Protein AF-A0A3B8JV78-F1 (afdb_monomer_lite)

Secondary structure (DSSP, 8-state):
-B-TTSSEEEEEEEETTEEEEEEEE-TT-----SS--TTTTHHHHHHHHHHHHTTTSPP--PPPGGGS---

Foldseek 3Di:
DADPQQAKEKDWDDDPVDTDIFIDHDPVSDHPDDPHYNVPPGVVVVVVVCCVVCVPPDHDDDDDPVPDDDD

Sequence (71 aa):
GTTSSERDIWFVGYVPQLSTAVWVGNDNNRPIGGGATGGVYAAPIWRNFMLKALKNEPVQYFPSPAKFNRP

Radius of gyration: 16.04 Å; chains: 1; bounding box: 36×19×46 Å

pLDDT: mean 85.43, std 12.65, range [47.44, 98.0]

Structure (mmCIF, N/CA/C/O backbone):
data_AF-A0A3B8JV78-F1
#
_entry.id   AF-A0A3B8JV78-F1
#
loop_
_atom_site.group_PDB
_atom_site.id
_atom_site.type_symbol
_atom_site.label_atom_id
_atom_site.label_alt_id
_atom_site.label_comp_id
_atom_site.label_asym_id
_atom_site.label_entity_id
_atom_site.label_seq_id
_atom_site.pdbx_PDB_ins_code
_atom_site.Cartn_x
_atom_site.Cartn_y
_atom_site.Cartn_z
_atom_site.occupancy
_atom_site.B_iso_or_equiv
_atom_site.auth_seq_id
_atom_site.auth_comp_id
_atom_site.auth_asym_id
_atom_site.auth_atom_id
_atom_site.pdbx_PDB_model_num
ATOM 1 N N . GLY A 1 1 ? 7.440 2.327 -0.908 1.00 47.44 1 GLY A N 1
ATOM 2 C CA . GLY A 1 1 ? 8.902 2.197 -0.995 1.00 47.44 1 GLY A CA 1
ATOM 3 C C . GLY A 1 1 ? 9.286 1.869 -2.420 1.00 47.44 1 GLY A C 1
ATOM 4 O O . GLY A 1 1 ? 8.534 1.178 -3.093 1.00 47.44 1 GLY A O 1
ATOM 5 N N . THR A 1 2 ? 10.428 2.356 -2.880 1.00 52.06 2 THR A N 1
ATOM 6 C CA . THR A 1 2 ? 10.994 1.996 -4.188 1.00 52.06 2 THR A CA 1
ATOM 7 C C . THR A 1 2 ? 12.408 1.482 -3.922 1.00 52.06 2 THR A C 1
ATOM 9 O O . THR A 1 2 ? 13.115 2.104 -3.127 1.00 52.06 2 THR A O 1
ATOM 12 N N . THR A 1 3 ? 12.817 0.354 -4.509 1.00 54.34 3 THR A N 1
ATOM 13 C CA . THR A 1 3 ? 14.231 -0.065 -4.475 1.00 54.34 3 THR A CA 1
ATOM 14 C C . THR A 1 3 ? 15.064 0.764 -5.457 1.00 54.34 3 THR A C 1
ATOM 16 O O . THR A 1 3 ? 14.540 1.409 -6.370 1.00 54.34 3 THR A O 1
ATOM 19 N N . SER A 1 4 ? 16.385 0.779 -5.263 1.00 55.81 4 SER A N 1
ATOM 20 C CA . SER A 1 4 ? 17.337 1.430 -6.163 1.00 55.81 4 SER A CA 1
ATOM 21 C C . SER A 1 4 ? 17.184 0.893 -7.596 1.00 55.81 4 SER A C 1
ATOM 23 O O . SER A 1 4 ? 17.344 -0.299 -7.847 1.00 55.81 4 SER A O 1
ATOM 25 N N . SER A 1 5 ? 16.944 1.797 -8.556 1.00 62.12 5 SER A N 1
ATOM 26 C CA . SER A 1 5 ? 16.761 1.546 -10.005 1.00 62.12 5 SER A CA 1
ATOM 27 C C . SER A 1 5 ? 15.349 1.187 -10.507 1.00 62.12 5 SER A C 1
ATOM 29 O O . SER A 1 5 ? 15.249 0.637 -11.601 1.00 62.12 5 SER A O 1
ATOM 31 N N . GLU A 1 6 ? 14.270 1.486 -9.769 1.00 71.31 6 GLU A N 1
ATOM 32 C CA . GLU A 1 6 ? 12.876 1.329 -10.266 1.00 71.31 6 GLU A CA 1
ATOM 33 C C . GLU A 1 6 ? 12.520 -0.114 -10.688 1.00 71.31 6 GLU A C 1
ATOM 35 O O . GLU A 1 6 ? 11.707 -0.340 -11.586 1.00 71.31 6 GLU A O 1
ATOM 40 N N . ARG A 1 7 ? 13.172 -1.113 -10.084 1.00 79.62 7 ARG A N 1
ATOM 41 C CA . ARG A 1 7 ? 12.947 -2.539 -10.386 1.00 79.62 7 ARG A CA 1
ATOM 42 C C . ARG A 1 7 ? 11.811 -3.116 -9.562 1.00 79.62 7 ARG A C 1
ATOM 44 O O . ARG A 1 7 ? 10.951 -3.800 -10.106 1.00 79.62 7 ARG A O 1
ATOM 51 N N . ASP A 1 8 ? 11.799 -2.779 -8.275 1.00 84.19 8 ASP A N 1
ATOM 52 C CA . ASP A 1 8 ? 10.778 -3.220 -7.340 1.00 84.19 8 ASP A CA 1
ATOM 53 C C . ASP A 1 8 ? 10.062 -2.022 -6.752 1.00 84.19 8 ASP A C 1
ATOM 55 O O . ASP A 1 8 ? 10.646 -1.126 -6.125 1.00 84.19 8 ASP A O 1
ATOM 59 N N . ILE A 1 9 ? 8.752 -2.042 -6.927 1.00 87.69 9 ILE A N 1
ATOM 60 C CA . ILE A 1 9 ? 7.872 -1.011 -6.432 1.00 87.69 9 ILE A CA 1
ATOM 61 C C . ILE A 1 9 ? 6.975 -1.631 -5.381 1.00 87.69 9 ILE A C 1
ATOM 63 O O . ILE A 1 9 ? 6.171 -2.512 -5.666 1.00 87.69 9 ILE A O 1
ATOM 67 N N . TRP A 1 10 ? 7.098 -1.131 -4.157 1.00 88.50 10 TRP A N 1
ATOM 68 C CA . TRP A 1 10 ? 6.354 -1.635 -3.016 1.00 88.50 10 TRP A CA 1
ATOM 69 C C . TRP A 1 10 ? 5.434 -0.563 -2.444 1.00 88.50 10 TRP A C 1
ATOM 71 O O . TRP A 1 10 ? 5.817 0.600 -2.274 1.00 88.50 10 TRP A O 1
ATOM 81 N N . PHE A 1 11 ? 4.242 -0.968 -2.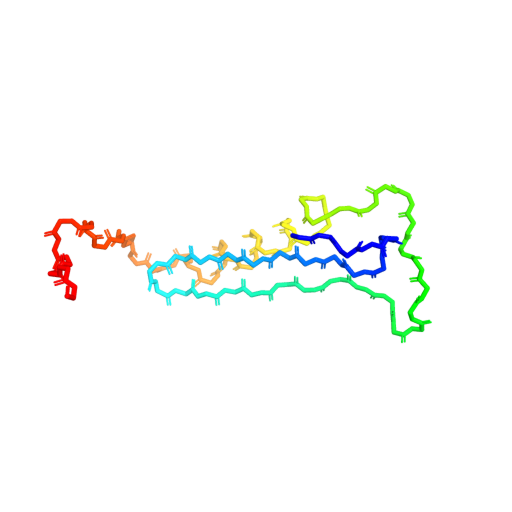033 1.00 90.56 11 PHE A N 1
ATOM 82 C CA . PHE A 1 11 ? 3.406 -0.188 -1.133 1.00 90.56 11 PHE A CA 1
ATOM 83 C C . PHE A 1 11 ? 2.922 -1.085 -0.001 1.00 90.56 11 PHE A C 1
ATOM 85 O O . PHE A 1 11 ? 2.305 -2.116 -0.246 1.00 90.56 11 PHE A O 1
ATOM 92 N N . VAL A 1 12 ? 3.216 -0.693 1.237 1.00 94.69 12 VAL A N 1
ATOM 93 C CA . VAL A 1 12 ? 2.789 -1.410 2.440 1.00 94.69 12 VAL A CA 1
ATOM 94 C C . VAL A 1 12 ? 2.035 -0.424 3.311 1.00 94.69 12 VAL A C 1
ATOM 96 O O . VAL A 1 12 ? 2.531 0.669 3.581 1.00 94.69 12 VAL A O 1
ATOM 99 N N . GLY A 1 13 ? 0.832 -0.798 3.718 1.00 94.50 13 GLY A N 1
ATOM 100 C CA . GLY A 1 13 ? -0.046 0.043 4.516 1.00 94.50 13 GLY A CA 1
AT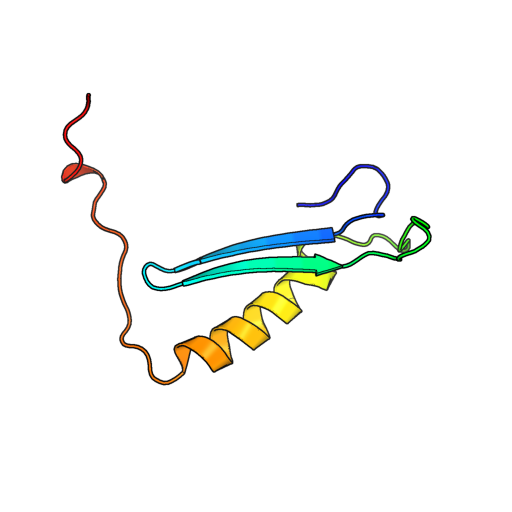OM 101 C C . GLY A 1 13 ? -1.013 -0.807 5.320 1.00 94.50 13 GLY A C 1
ATOM 102 O O . GLY A 1 13 ? -1.251 -1.971 4.992 1.00 94.50 13 GLY A O 1
ATOM 103 N N . TYR A 1 14 ? -1.566 -0.223 6.375 1.00 96.38 14 TYR A N 1
ATOM 104 C CA . TYR A 1 14 ? -2.433 -0.938 7.297 1.00 96.38 14 TYR A CA 1
ATOM 105 C C . TYR A 1 14 ? -3.484 -0.021 7.931 1.00 96.38 14 TYR A C 1
ATOM 107 O O . TYR A 1 14 ? -3.287 1.185 8.076 1.00 96.38 14 TYR A O 1
ATOM 115 N N . VAL A 1 15 ? -4.596 -0.635 8.320 1.00 95.75 15 VAL A N 1
ATOM 116 C CA . VAL A 1 15 ? -5.594 -0.137 9.279 1.00 95.75 15 VAL A CA 1
ATOM 117 C C . VAL A 1 15 ? -5.633 -1.117 10.463 1.00 95.75 15 VAL A C 1
ATOM 119 O O . VAL A 1 15 ? -5.040 -2.193 10.350 1.00 95.75 15 VAL A O 1
ATOM 122 N N . PRO A 1 16 ? -6.308 -0.818 11.590 1.00 95.56 16 PRO A N 1
ATOM 123 C CA . PRO A 1 16 ? -6.305 -1.714 12.751 1.00 95.56 16 PRO A CA 1
ATOM 124 C C . PRO A 1 16 ? -6.717 -3.159 12.441 1.00 95.56 16 PRO A C 1
ATOM 126 O O . PRO A 1 16 ? -6.204 -4.084 13.061 1.00 95.56 16 PRO A O 1
ATOM 129 N N . GLN A 1 17 ? -7.602 -3.358 11.463 1.00 94.69 17 GLN A N 1
ATOM 130 C CA . GLN A 1 17 ? -8.111 -4.685 11.111 1.00 94.69 17 GLN A CA 1
ATOM 131 C C . GLN A 1 17 ? -7.300 -5.422 10.045 1.00 94.69 17 GLN A C 1
ATOM 133 O O . GLN A 1 17 ? -7.477 -6.626 9.881 1.00 94.69 17 GLN A O 1
ATOM 138 N N . LEU A 1 18 ? -6.472 -4.720 9.265 1.00 96.38 18 LEU A N 1
ATOM 139 C CA . LEU A 1 18 ? -5.885 -5.295 8.057 1.00 96.38 18 LEU A CA 1
ATOM 140 C C . LEU A 1 18 ? -4.582 -4.599 7.669 1.00 96.38 18 LEU A C 1
ATOM 142 O O . LEU A 1 18 ? -4.546 -3.385 7.470 1.00 96.38 18 LEU A O 1
ATOM 146 N N . SER A 1 19 ? -3.532 -5.399 7.494 1.00 97.44 19 SER A N 1
ATOM 147 C CA . SER A 1 19 ? -2.271 -4.991 6.875 1.00 97.44 19 SER A CA 1
ATOM 148 C C . SER A 1 19 ? -2.177 -5.573 5.471 1.00 97.44 19 SER A C 1
ATOM 150 O O . SER A 1 19 ? -2.609 -6.699 5.224 1.00 97.44 19 SER A O 1
ATOM 152 N N . THR A 1 20 ? -1.647 -4.809 4.522 1.00 97.56 20 THR A N 1
ATOM 153 C CA . THR A 1 20 ? -1.521 -5.247 3.130 1.00 97.56 20 THR A CA 1
ATOM 154 C C . THR A 1 20 ? -0.246 -4.696 2.511 1.00 97.56 20 THR A C 1
ATOM 156 O O . THR A 1 20 ? 0.058 -3.506 2.631 1.00 97.56 20 THR A O 1
ATOM 159 N N . ALA A 1 21 ? 0.470 -5.572 1.810 1.00 95.75 21 ALA A N 1
ATOM 160 C CA . ALA A 1 21 ? 1.630 -5.250 0.996 1.00 95.75 21 ALA A CA 1
ATOM 161 C C . ALA A 1 21 ? 1.315 -5.532 -0.477 1.00 95.75 21 ALA A C 1
ATOM 163 O O . ALA A 1 21 ? 0.744 -6.569 -0.809 1.00 95.75 21 ALA A O 1
ATOM 164 N N . VAL A 1 22 ? 1.694 -4.609 -1.353 1.00 94.38 22 VAL A N 1
ATOM 165 C CA . VAL A 1 22 ? 1.600 -4.739 -2.808 1.00 94.38 22 VAL A CA 1
ATOM 166 C C . VAL A 1 22 ? 2.993 -4.572 -3.390 1.00 94.38 22 VAL A C 1
ATOM 168 O O . VAL A 1 22 ? 3.682 -3.605 -3.060 1.00 94.38 22 VAL A O 1
ATOM 171 N N . TRP A 1 23 ? 3.366 -5.492 -4.274 1.00 91.94 23 TRP A N 1
ATOM 172 C CA . TRP A 1 23 ? 4.573 -5.429 -5.088 1.00 91.94 23 TRP A CA 1
ATOM 173 C C . TRP A 1 23 ? 4.215 -5.336 -6.561 1.00 91.94 23 TRP A C 1
ATOM 175 O O . TRP A 1 23 ? 3.266 -5.973 -7.019 1.00 91.94 23 TRP A O 1
ATOM 185 N N . VAL A 1 24 ? 5.006 -4.559 -7.287 1.00 88.56 24 VAL A N 1
ATOM 186 C CA . VAL A 1 24 ? 5.022 -4.517 -8.742 1.00 88.56 24 VAL A CA 1
ATOM 187 C C . VAL A 1 24 ? 6.481 -4.589 -9.182 1.00 88.56 24 VAL A C 1
ATOM 189 O O . VAL A 1 24 ? 7.310 -3.805 -8.713 1.00 88.56 24 VAL A O 1
ATOM 192 N N . GLY A 1 25 ? 6.779 -5.521 -10.081 1.00 89.25 25 GLY A N 1
ATOM 193 C CA . GLY A 1 25 ? 8.107 -5.778 -10.625 1.00 89.25 25 GLY A CA 1
ATOM 194 C C . GLY A 1 25 ? 8.017 -6.661 -11.864 1.00 89.25 25 GLY A C 1
ATOM 195 O O . GLY A 1 25 ? 6.966 -7.230 -12.159 1.00 89.25 25 GLY A O 1
ATOM 196 N N . ASN A 1 26 ? 9.119 -6.750 -12.604 1.00 87.69 26 ASN A N 1
ATOM 197 C CA . ASN A 1 26 ? 9.247 -7.688 -13.715 1.00 87.69 26 ASN A CA 1
ATOM 198 C C . ASN A 1 26 ? 9.928 -8.971 -13.226 1.00 87.69 26 ASN A C 1
ATOM 200 O O . ASN A 1 26 ? 10.994 -8.896 -12.617 1.00 87.69 26 ASN A O 1
ATOM 204 N N . ASP A 1 27 ? 9.402 -10.142 -13.591 1.00 90.00 27 ASP A N 1
ATOM 205 C CA . ASP A 1 27 ? 9.983 -11.442 -13.203 1.00 90.00 27 ASP A CA 1
ATOM 206 C C . ASP A 1 27 ? 11.434 -11.627 -13.685 1.00 90.00 27 ASP A C 1
ATOM 208 O O . ASP A 1 27 ? 12.234 -12.328 -13.072 1.00 90.00 27 ASP A O 1
ATOM 212 N N . ASN A 1 28 ? 11.805 -10.961 -14.782 1.00 87.81 28 ASN A N 1
ATOM 213 C CA . ASN A 1 28 ? 13.157 -10.984 -15.344 1.00 87.81 28 ASN A CA 1
ATOM 214 C C . ASN A 1 28 ? 14.098 -9.925 -14.736 1.00 87.81 28 ASN A C 1
ATOM 216 O O . ASN A 1 28 ? 15.166 -9.659 -15.294 1.00 87.81 28 ASN A O 1
ATOM 220 N N . ASN A 1 29 ? 13.689 -9.291 -13.632 1.00 81.50 29 ASN A N 1
ATOM 221 C CA . ASN A 1 29 ? 14.421 -8.258 -12.902 1.00 81.50 29 ASN A CA 1
ATOM 222 C C . ASN A 1 29 ? 14.807 -7.029 -13.749 1.00 81.50 29 ASN A C 1
ATOM 224 O O . ASN A 1 29 ? 15.706 -6.266 -13.386 1.00 81.50 29 ASN A O 1
ATOM 228 N N . ARG A 1 30 ? 14.178 -6.814 -14.911 1.00 86.12 30 ARG A N 1
ATOM 229 C CA . ARG A 1 30 ? 14.405 -5.592 -15.691 1.00 86.12 30 ARG A CA 1
ATOM 230 C C . ARG A 1 30 ? 13.759 -4.396 -14.985 1.00 86.12 30 ARG A C 1
ATOM 232 O O . ARG A 1 30 ? 12.680 -4.560 -14.413 1.00 86.12 30 ARG A O 1
ATOM 239 N N . PRO A 1 31 ? 14.375 -3.199 -15.040 1.00 82.81 31 PRO A N 1
ATOM 240 C CA . PRO A 1 31 ? 13.739 -1.979 -14.549 1.00 82.81 31 PRO A CA 1
ATOM 241 C C . PRO A 1 31 ? 12.351 -1.807 -15.162 1.00 82.81 31 PRO A C 1
ATOM 243 O O . PRO A 1 31 ? 12.179 -2.044 -16.358 1.00 82.81 31 PRO A O 1
ATOM 246 N N . ILE A 1 32 ? 11.380 -1.383 -14.353 1.00 82.81 32 ILE A N 1
ATOM 247 C CA . ILE A 1 32 ? 10.065 -0.971 -14.863 1.00 82.81 32 ILE A CA 1
ATOM 248 C C . ILE A 1 32 ? 10.239 0.281 -15.737 1.00 82.81 32 ILE A C 1
ATOM 250 O O . ILE A 1 32 ? 9.600 0.400 -16.780 1.00 82.81 32 ILE A O 1
ATOM 254 N N . GLY A 1 33 ? 11.184 1.152 -15.358 1.00 73.88 33 GLY A N 1
ATOM 255 C CA . GLY A 1 33 ? 11.542 2.368 -16.082 1.00 73.88 33 GLY A CA 1
ATOM 256 C C . GLY A 1 33 ? 10.478 3.463 -15.985 1.00 73.88 33 GLY A C 1
ATOM 257 O O . GLY A 1 33 ? 9.405 3.278 -15.416 1.00 73.88 33 GLY A O 1
ATOM 258 N N . GLY A 1 34 ? 10.774 4.627 -16.568 1.00 70.94 34 GLY A N 1
ATOM 259 C CA . GLY A 1 34 ? 9.800 5.713 -16.706 1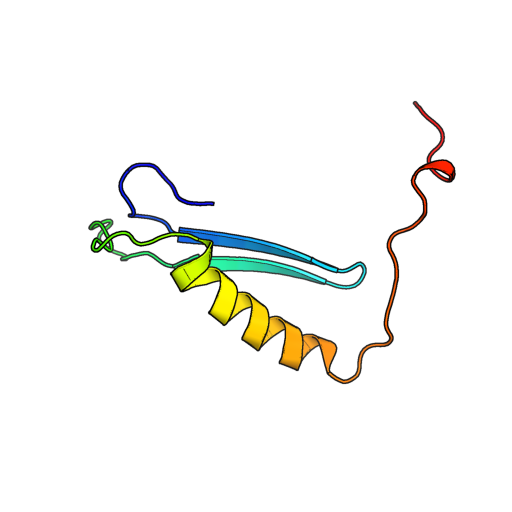.00 70.94 34 GLY A CA 1
ATOM 260 C C . GLY A 1 34 ? 9.471 6.472 -15.415 1.00 70.94 34 GLY A C 1
ATOM 261 O O . GLY A 1 34 ? 8.385 7.044 -15.332 1.00 70.94 34 GLY A O 1
ATOM 262 N N . GLY A 1 35 ? 10.360 6.500 -14.414 1.00 67.56 35 GLY A N 1
ATOM 263 C CA . GLY A 1 35 ? 10.110 7.241 -13.171 1.00 67.56 35 GLY A CA 1
ATOM 264 C C . GLY A 1 35 ? 9.191 6.485 -12.212 1.00 67.56 35 GLY A C 1
ATOM 265 O O . GLY A 1 35 ? 8.411 7.093 -11.473 1.00 67.56 35 GLY A O 1
ATOM 266 N N . ALA A 1 36 ? 9.201 5.153 -12.269 1.00 67.12 36 ALA A N 1
ATOM 267 C CA . ALA A 1 36 ? 8.218 4.339 -11.578 1.00 67.12 36 ALA A CA 1
ATOM 268 C C . ALA A 1 36 ? 8.464 4.301 -10.058 1.00 67.12 36 ALA A C 1
ATOM 270 O O . ALA A 1 36 ? 9.506 3.861 -9.572 1.00 67.12 36 ALA A O 1
ATOM 271 N N . THR A 1 37 ? 7.479 4.771 -9.282 1.00 67.75 37 THR A N 1
ATOM 272 C CA . THR A 1 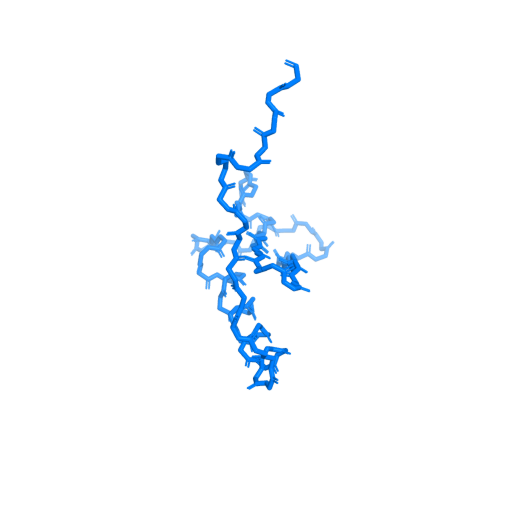37 ? 7.561 4.869 -7.815 1.00 67.75 37 THR A CA 1
ATOM 273 C C . THR A 1 37 ? 6.408 4.162 -7.106 1.00 67.75 37 THR A C 1
ATOM 275 O O . THR A 1 37 ? 5.323 3.971 -7.664 1.00 67.75 37 THR A O 1
ATOM 278 N N . GLY A 1 38 ? 6.623 3.840 -5.821 1.00 66.31 38 GLY A N 1
ATOM 279 C CA . GLY A 1 38 ? 5.620 3.231 -4.929 1.00 66.31 38 GLY A CA 1
ATOM 280 C C . GLY A 1 38 ? 4.267 3.936 -4.922 1.00 66.31 38 GLY A C 1
ATOM 281 O O . GLY A 1 38 ? 3.229 3.276 -4.929 1.00 66.31 38 GLY A O 1
ATOM 282 N N . GLY A 1 39 ? 4.279 5.271 -4.933 1.00 66.06 39 GLY A N 1
ATOM 283 C CA . GLY A 1 39 ? 3.068 6.090 -4.875 1.00 66.06 39 GLY A CA 1
ATOM 284 C C . GLY A 1 39 ? 2.248 6.089 -6.165 1.00 66.06 39 GLY A C 1
ATOM 285 O O . GLY A 1 39 ? 1.034 6.252 -6.106 1.00 66.06 39 GLY A O 1
ATOM 286 N N . VAL A 1 40 ? 2.887 5.882 -7.318 1.00 76.62 40 VAL A N 1
ATOM 287 C CA . VAL A 1 40 ? 2.221 5.965 -8.626 1.00 76.62 40 VAL A CA 1
ATOM 288 C C . VAL A 1 40 ? 1.706 4.601 -9.083 1.00 76.62 40 VAL A C 1
ATOM 290 O O . VAL A 1 40 ? 0.606 4.519 -9.617 1.00 76.62 40 VAL A O 1
ATOM 293 N N . TYR A 1 41 ? 2.457 3.524 -8.832 1.00 82.19 41 TYR A N 1
ATOM 294 C CA . TYR A 1 41 ? 2.119 2.194 -9.355 1.00 82.19 41 TYR A CA 1
ATOM 295 C C . TYR A 1 41 ? 1.459 1.285 -8.310 1.00 82.19 41 TYR A C 1
ATOM 297 O O . TYR A 1 41 ? 0.377 0.751 -8.549 1.00 82.19 41 TYR A O 1
ATOM 305 N N . ALA A 1 42 ? 2.067 1.122 -7.132 1.00 87.25 42 ALA A N 1
ATOM 306 C CA . ALA A 1 42 ? 1.578 0.171 -6.128 1.00 87.25 42 ALA A CA 1
ATOM 307 C C . ALA A 1 42 ? 0.467 0.752 -5.229 1.00 87.25 42 ALA A C 1
ATOM 309 O O . ALA A 1 42 ? -0.458 0.032 -4.845 1.00 87.25 42 ALA A O 1
ATOM 310 N N . ALA A 1 43 ? 0.501 2.054 -4.921 1.00 88.81 43 ALA A N 1
ATOM 311 C CA . ALA A 1 43 ? -0.492 2.680 -4.041 1.00 88.81 43 ALA A CA 1
ATOM 312 C C . ALA A 1 43 ? -1.935 2.663 -4.595 1.00 88.81 43 ALA A C 1
ATOM 314 O O . ALA A 1 43 ? -2.850 2.373 -3.818 1.00 88.81 43 ALA A O 1
ATOM 315 N N . PRO A 1 44 ? -2.200 2.904 -5.899 1.00 93.19 44 PRO A N 1
ATOM 316 C CA . PRO A 1 44 ? -3.560 2.803 -6.436 1.00 93.19 44 PRO A CA 1
ATOM 317 C C . PRO A 1 44 ? -4.131 1.381 -6.369 1.00 93.19 44 PRO A C 1
ATOM 319 O O . PRO A 1 44 ? -5.316 1.211 -6.073 1.00 93.19 44 PRO A O 1
ATOM 322 N N . ILE A 1 45 ? -3.292 0.360 -6.589 1.00 95.19 45 ILE A N 1
ATOM 323 C CA . ILE A 1 45 ? -3.671 -1.055 -6.444 1.00 95.19 45 ILE A CA 1
ATOM 324 C C . ILE A 1 45 ? -4.058 -1.332 -4.990 1.00 95.19 45 ILE A C 1
ATOM 326 O O . ILE A 1 45 ? -5.158 -1.823 -4.729 1.00 95.19 45 ILE A O 1
ATOM 330 N N . TRP A 1 46 ? -3.196 -0.940 -4.047 1.00 97.06 46 TRP A N 1
ATOM 331 C CA . TRP A 1 46 ? -3.458 -1.078 -2.615 1.00 97.06 46 TRP A CA 1
ATOM 332 C C . TRP A 1 46 ? -4.766 -0.383 -2.214 1.00 97.06 46 TRP A C 1
ATOM 334 O O . TRP A 1 46 ? -5.620 -0.997 -1.580 1.00 97.06 46 TRP A O 1
ATOM 344 N N . ARG A 1 47 ? -4.987 0.865 -2.656 1.00 96.31 47 ARG A N 1
ATOM 345 C CA . ARG A 1 47 ? -6.216 1.625 -2.369 1.00 96.31 47 ARG A CA 1
ATOM 346 C C . ARG A 1 47 ? -7.457 0.895 -2.872 1.00 96.31 47 ARG A C 1
ATOM 348 O O . ARG A 1 47 ? -8.428 0.764 -2.132 1.00 96.31 47 ARG A O 1
ATOM 355 N N . ASN A 1 48 ? -7.442 0.432 -4.119 1.00 97.88 48 ASN A N 1
ATOM 356 C CA . ASN A 1 48 ? -8.588 -0.254 -4.717 1.00 97.88 48 ASN A CA 1
ATOM 357 C C . ASN A 1 48 ? -8.904 -1.576 -4.011 1.00 97.88 48 ASN A C 1
ATOM 359 O O . ASN A 1 48 ? -10.078 -1.900 -3.830 1.00 97.88 48 ASN A O 1
ATOM 363 N N . PHE A 1 49 ? -7.876 -2.321 -3.601 1.00 98.00 49 PHE A N 1
ATOM 364 C CA . PHE A 1 49 ? -8.047 -3.521 -2.789 1.00 98.00 49 PHE A CA 1
ATOM 365 C C . PHE A 1 49 ? -8.671 -3.181 -1.431 1.00 98.00 49 PHE A C 1
ATOM 367 O O . PHE A 1 49 ? -9.723 -3.720 -1.097 1.00 98.00 49 PHE A O 1
ATOM 374 N N . MET A 1 50 ? -8.093 -2.229 -0.696 1.00 98.00 50 MET A N 1
ATOM 375 C CA . MET A 1 50 ? -8.547 -1.863 0.648 1.00 98.00 50 MET A CA 1
ATOM 376 C C . MET A 1 50 ? -9.975 -1.309 0.663 1.00 98.00 50 MET A C 1
ATOM 378 O O . MET A 1 50 ? -10.753 -1.668 1.540 1.00 98.00 50 MET A O 1
ATOM 382 N N . LEU A 1 51 ? -10.364 -0.506 -0.337 1.00 97.56 51 LEU A N 1
ATOM 383 C CA . LEU A 1 51 ? -11.741 -0.009 -0.471 1.00 97.56 51 LEU A CA 1
ATOM 384 C C . LEU A 1 51 ? -12.767 -1.139 -0.622 1.00 97.56 51 LEU A C 1
ATOM 386 O O . LEU A 1 51 ? -13.894 -1.011 -0.152 1.00 97.56 51 LEU A O 1
ATOM 390 N N . LYS A 1 52 ? -12.397 -2.237 -1.288 1.00 98.00 52 LYS A N 1
ATOM 391 C CA . LYS A 1 52 ? -13.269 -3.408 -1.442 1.00 98.00 52 LYS A CA 1
ATOM 392 C C . LYS A 1 52 ? -13.232 -4.296 -0.203 1.00 98.00 52 LYS A C 1
ATOM 394 O O . LYS A 1 52 ? -14.289 -4.705 0.262 1.00 98.00 52 LYS A O 1
ATOM 399 N N . ALA A 1 53 ? -12.038 -4.557 0.325 1.00 97.38 53 ALA A N 1
ATOM 400 C CA . ALA A 1 53 ? -11.829 -5.408 1.491 1.00 97.38 53 ALA A CA 1
ATOM 401 C C . ALA A 1 53 ? -12.525 -4.854 2.744 1.00 97.38 53 ALA A C 1
ATOM 403 O O . ALA A 1 53 ? -13.087 -5.620 3.514 1.00 97.38 53 ALA A O 1
ATOM 404 N N . LEU A 1 54 ? -12.545 -3.529 2.915 1.00 97.50 54 LEU A N 1
ATOM 405 C CA . LEU A 1 54 ? -13.111 -2.866 4.094 1.00 97.50 54 LEU A CA 1
ATOM 406 C C . LEU A 1 54 ? -14.534 -2.329 3.886 1.00 97.50 54 LEU A C 1
ATOM 408 O O . LEU A 1 54 ? -15.053 -1.646 4.762 1.00 97.50 54 LEU A O 1
ATOM 412 N N . LYS A 1 55 ? -15.182 -2.601 2.743 1.00 97.06 55 LYS A N 1
ATOM 413 C CA . LYS A 1 55 ? -16.460 -1.964 2.365 1.00 97.06 55 LYS A CA 1
ATOM 414 C C . LYS A 1 55 ? -17.555 -2.079 3.438 1.00 97.06 55 LYS A C 1
ATOM 416 O O . LYS A 1 55 ? -18.355 -1.159 3.574 1.00 97.06 55 LYS A O 1
ATOM 421 N N . ASN A 1 56 ? -17.590 -3.194 4.166 1.00 96.88 56 ASN A N 1
ATOM 422 C CA . ASN A 1 56 ? -18.593 -3.482 5.195 1.00 96.88 56 ASN A CA 1
ATOM 423 C C . ASN A 1 56 ? -17.979 -3.627 6.598 1.00 96.88 56 ASN A C 1
ATOM 425 O O . ASN A 1 56 ? -18.653 -4.091 7.514 1.00 96.88 56 ASN A O 1
ATOM 429 N N . GLU A 1 57 ? -16.710 -3.257 6.765 1.00 96.62 57 GLU A N 1
ATOM 430 C CA . GLU A 1 57 ? -16.034 -3.309 8.058 1.00 96.62 57 GLU A CA 1
ATOM 431 C C . GLU A 1 57 ? -16.307 -2.020 8.848 1.00 96.62 57 GLU A C 1
ATOM 433 O O . GLU A 1 57 ? -16.293 -0.927 8.271 1.00 96.62 57 GLU A O 1
ATOM 438 N N . PRO A 1 58 ? -16.542 -2.095 10.171 1.00 95.88 58 PRO A N 1
ATOM 439 C CA . PRO A 1 58 ? -16.686 -0.900 10.993 1.00 95.88 58 PRO A CA 1
ATOM 440 C C . PRO A 1 58 ? -15.381 -0.094 11.005 1.00 95.88 58 PRO A C 1
ATOM 442 O O . PRO A 1 58 ? -14.289 -0.655 10.992 1.00 95.88 58 PRO A O 1
ATOM 445 N N . VAL A 1 59 ? -15.461 1.234 11.088 1.00 94.25 59 VAL A N 1
ATOM 446 C CA . VAL A 1 59 ? -14.256 2.064 11.239 1.00 94.25 59 VAL A CA 1
ATOM 447 C C . VAL A 1 59 ? -13.639 1.818 12.617 1.00 94.25 59 VAL A C 1
ATOM 449 O O . VAL A 1 59 ? -14.305 1.987 13.637 1.00 94.25 59 VAL A O 1
ATOM 45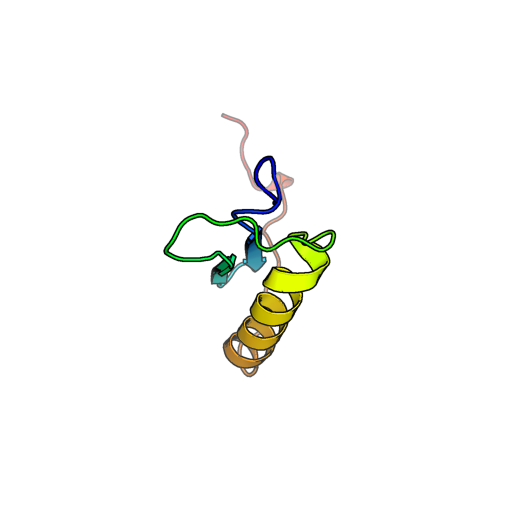2 N N . GLN A 1 60 ? -12.359 1.444 12.647 1.00 95.62 60 GLN A N 1
ATOM 453 C CA . GLN A 1 60 ? -11.582 1.303 13.877 1.00 95.62 60 GLN A CA 1
ATOM 454 C C . GLN A 1 60 ? -10.439 2.315 13.917 1.00 95.62 60 GLN A C 1
ATOM 456 O O . GLN A 1 60 ? -9.904 2.726 12.886 1.00 95.62 60 GLN A O 1
ATOM 461 N N . TYR A 1 61 ? -10.036 2.680 15.131 1.00 93.62 61 TYR A N 1
ATOM 462 C CA . TYR A 1 61 ? -8.925 3.590 15.382 1.00 93.62 61 TYR A CA 1
ATOM 463 C C . TYR A 1 61 ? -7.797 2.856 16.092 1.00 93.62 61 TYR A C 1
ATOM 465 O O . TYR A 1 61 ? -8.038 1.983 16.928 1.00 93.62 61 TYR A O 1
ATOM 473 N N . PHE A 1 62 ? -6.558 3.237 15.789 1.00 91.62 62 PHE A N 1
ATOM 474 C CA . PHE A 1 62 ? -5.419 2.744 16.549 1.00 91.62 62 PHE A CA 1
ATOM 475 C C . PHE A 1 62 ? -5.537 3.176 18.017 1.00 91.62 62 PHE A C 1
ATOM 477 O O . PHE A 1 62 ? -5.964 4.303 18.296 1.00 91.62 62 PHE A O 1
ATOM 484 N N . PRO A 1 63 ? -5.168 2.304 18.971 1.00 89.06 63 PRO A N 1
ATOM 485 C CA . PRO A 1 63 ? -5.155 2.675 20.375 1.00 89.06 63 PRO A CA 1
ATOM 486 C C . PRO A 1 63 ? -4.201 3.852 20.600 1.00 89.06 63 PRO A C 1
ATOM 488 O O . PRO A 1 63 ? -3.137 3.937 19.989 1.00 89.06 63 PRO A O 1
ATOM 491 N N . SER A 1 64 ? -4.587 4.758 21.502 1.00 88.31 64 SER A N 1
ATOM 492 C CA . SER A 1 64 ? -3.731 5.883 21.883 1.00 88.31 64 SER A CA 1
ATOM 493 C C . SER A 1 64 ? -2.375 5.377 22.394 1.00 88.31 64 SER A C 1
ATOM 495 O O . SER A 1 64 ? -2.362 4.470 23.234 1.00 88.31 64 SER A O 1
ATOM 497 N N . PRO A 1 65 ? -1.248 5.993 21.984 1.00 83.12 65 PRO A N 1
ATOM 498 C CA . PRO A 1 65 ? 0.074 5.660 22.511 1.00 83.12 65 PRO A CA 1
ATOM 499 C C . PRO A 1 65 ? 0.171 5.775 24.036 1.00 83.12 65 PRO A C 1
ATOM 501 O O . PRO A 1 65 ? 0.956 5.064 24.649 1.00 83.12 65 PRO A O 1
ATOM 504 N N . ALA A 1 66 ? -0.658 6.614 24.672 1.00 82.62 66 ALA A N 1
ATOM 505 C CA . ALA A 1 66 ? -0.699 6.754 26.130 1.00 82.62 66 ALA A CA 1
ATOM 506 C C . ALA A 1 66 ? -1.165 5.478 26.861 1.00 82.62 66 ALA A C 1
ATOM 508 O O . ALA A 1 66 ? -0.986 5.369 28.069 1.00 82.62 66 ALA A O 1
ATOM 509 N N . LYS A 1 67 ? -1.765 4.517 26.144 1.00 78.00 67 LYS A N 1
ATOM 510 C CA . LYS A 1 67 ? -2.144 3.204 26.686 1.00 78.00 67 LYS A CA 1
ATOM 511 C C . LYS A 1 67 ? -0.989 2.195 26.684 1.00 78.00 67 LYS A C 1
ATOM 513 O O . LYS A 1 67 ? -1.143 1.119 27.254 1.00 78.00 67 LYS A O 1
ATOM 518 N N . PHE A 1 68 ? 0.138 2.510 26.042 1.00 79.25 68 PHE A N 1
ATOM 519 C CA . PHE A 1 68 ? 1.343 1.691 26.123 1.00 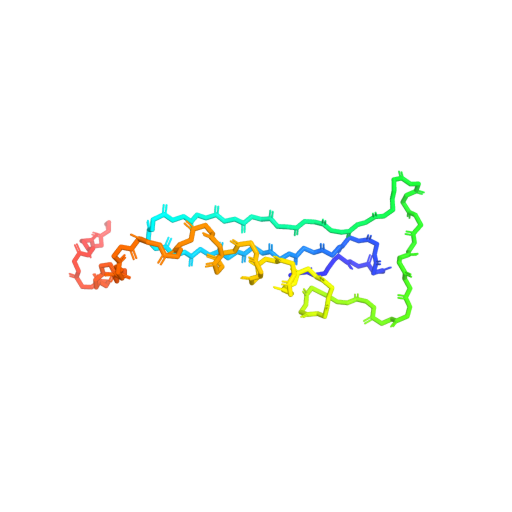79.25 68 PHE A CA 1
ATOM 520 C C . PHE A 1 68 ? 2.136 2.077 27.371 1.00 79.25 68 PHE A C 1
ATOM 522 O O . PHE A 1 68 ? 2.685 3.177 27.453 1.00 79.25 68 PHE A O 1
ATOM 529 N N . ASN A 1 69 ? 2.237 1.149 28.323 1.00 79.69 69 ASN A N 1
ATOM 530 C CA . ASN A 1 69 ? 3.261 1.252 29.354 1.00 79.69 69 ASN A CA 1
ATOM 531 C C . ASN A 1 69 ? 4.624 1.148 28.668 1.00 79.69 69 ASN A C 1
ATOM 533 O O . ASN A 1 69 ? 4.866 0.217 27.895 1.00 79.69 69 ASN A O 1
ATOM 537 N N . ARG A 1 70 ? 5.490 2.134 28.911 1.00 75.44 70 ARG A N 1
ATOM 538 C CA . ARG A 1 70 ? 6.875 2.070 28.443 1.00 75.44 70 ARG A CA 1
ATOM 539 C C . ARG A 1 70 ? 7.567 0.876 29.122 1.00 75.44 70 ARG A C 1
ATOM 541 O O . ARG A 1 70 ? 7.275 0.645 30.297 1.00 75.44 70 ARG A O 1
ATOM 548 N N . PRO A 1 71 ? 8.397 0.120 28.384 1.00 72.88 71 PRO A N 1
ATOM 549 C CA . PRO A 1 71 ? 9.168 -0.983 28.946 1.00 72.88 71 PRO A CA 1
ATOM 550 C C . PRO A 1 71 ? 10.154 -0.505 30.014 1.00 72.88 71 PRO A C 1
ATOM 552 O O . PRO A 1 71 ? 10.562 0.681 29.958 1.00 72.88 71 PRO A O 1
#